Protein AF-A0A0G4NEC5-F1 (afdb_monomer_lite)

Structure (mmCIF, N/CA/C/O backbone):
data_AF-A0A0G4NEC5-F1
#
_entry.id   AF-A0A0G4NEC5-F1
#
loop_
_atom_site.group_PDB
_atom_site.id
_atom_site.type_symbol
_atom_site.label_atom_id
_atom_site.label_alt_id
_atom_site.label_comp_id
_atom_site.label_asym_id
_atom_site.label_entity_id
_atom_site.label_seq_id
_atom_site.pdbx_PDB_ins_code
_atom_site.Cartn_x
_atom_site.Cartn_y
_atom_site.Cartn_z
_atom_site.occupancy
_atom_site.B_iso_or_equiv
_atom_site.auth_seq_id
_atom_site.auth_comp_id
_atom_site.auth_asym_id
_atom_site.auth_atom_id
_atom_site.pdbx_PDB_model_num
ATOM 1 N N . GLY A 1 1 ? 0.049 -11.116 -4.422 1.00 84.69 1 GLY A N 1
ATOM 2 C CA . GLY A 1 1 ? 1.250 -10.286 -4.186 1.00 84.69 1 GLY A CA 1
ATOM 3 C C . GLY A 1 1 ? 1.012 -8.960 -3.466 1.00 84.69 1 GLY A C 1
ATOM 4 O O . GLY A 1 1 ? 1.787 -8.034 -3.683 1.00 84.69 1 GLY A O 1
ATOM 5 N N . ALA A 1 2 ? 0.001 -8.836 -2.596 1.00 87.44 2 ALA A N 1
ATOM 6 C CA . ALA A 1 2 ? -0.092 -7.687 -1.687 1.00 87.44 2 ALA A CA 1
ATOM 7 C C . ALA A 1 2 ? 0.954 -7.811 -0.555 1.00 87.44 2 ALA A C 1
ATOM 9 O O . ALA A 1 2 ? 1.364 -8.932 -0.241 1.00 87.44 2 ALA A O 1
ATOM 10 N N . PRO A 1 3 ? 1.413 -6.699 0.053 1.00 92.62 3 PRO A N 1
ATOM 11 C CA . PRO A 1 3 ? 2.256 -6.762 1.245 1.00 92.62 3 PRO A CA 1
ATOM 12 C C . PRO A 1 3 ? 1.482 -7.345 2.438 1.00 92.62 3 PRO A C 1
ATOM 14 O O . PRO A 1 3 ? 0.259 -7.466 2.403 1.00 92.62 3 PRO A O 1
ATOM 17 N N . TYR A 1 4 ? 2.195 -7.671 3.518 1.00 95.88 4 TYR A N 1
ATOM 18 C CA . TYR A 1 4 ? 1.562 -8.155 4.743 1.00 95.88 4 TYR A CA 1
ATOM 19 C C . TYR A 1 4 ? 0.542 -7.145 5.286 1.00 95.88 4 TYR A C 1
ATOM 21 O O . TYR A 1 4 ? 0.777 -5.931 5.300 1.00 95.88 4 TYR A O 1
ATOM 29 N N . HIS A 1 5 ? -0.569 -7.659 5.795 1.00 93.50 5 HIS A N 1
ATOM 30 C CA . HIS A 1 5 ? -1.578 -6.867 6.479 1.00 93.50 5 HIS A CA 1
ATOM 31 C C . HIS A 1 5 ? -1.286 -6.835 7.978 1.00 93.50 5 HIS A C 1
ATOM 33 O O . HIS A 1 5 ? -0.670 -7.741 8.541 1.00 93.50 5 HIS A O 1
ATOM 39 N N . ARG A 1 6 ? -1.691 -5.745 8.630 1.00 95.25 6 ARG A N 1
ATOM 40 C CA . ARG A 1 6 ? -1.497 -5.513 10.063 1.00 95.25 6 ARG A CA 1
ATOM 41 C C . ARG A 1 6 ? -2.843 -5.619 10.756 1.00 95.25 6 ARG A C 1
ATOM 43 O O . ARG A 1 6 ? -3.724 -4.807 10.487 1.00 95.25 6 ARG A O 1
ATOM 50 N N . LEU A 1 7 ? -2.976 -6.589 11.649 1.00 95.12 7 LEU A N 1
ATOM 51 C CA . LEU A 1 7 ? -4.164 -6.770 12.467 1.00 95.12 7 LEU A CA 1
ATOM 52 C C . LEU A 1 7 ? -3.859 -6.256 13.869 1.00 95.12 7 LEU A C 1
ATOM 54 O O . LEU A 1 7 ? -3.234 -6.926 14.691 1.00 95.12 7 LEU A O 1
ATOM 58 N N . ALA A 1 8 ? -4.230 -4.996 14.080 1.00 94.56 8 ALA A N 1
ATOM 59 C CA . ALA A 1 8 ? -4.079 -4.305 15.347 1.00 94.56 8 ALA A CA 1
ATOM 60 C C . ALA A 1 8 ? -5.299 -4.573 16.232 1.00 94.56 8 ALA A C 1
ATOM 62 O O . ALA A 1 8 ? -6.432 -4.321 15.819 1.00 94.56 8 ALA A O 1
ATOM 63 N N . ILE A 1 9 ? -5.056 -5.049 17.449 1.00 95.50 9 ILE A N 1
ATOM 64 C CA . ILE A 1 9 ? -6.079 -5.260 18.468 1.00 95.50 9 ILE A CA 1
ATOM 65 C C . ILE A 1 9 ? -5.886 -4.185 19.534 1.00 95.50 9 ILE A C 1
ATOM 67 O O . ILE A 1 9 ? -4.805 -4.053 20.109 1.00 95.50 9 ILE A O 1
ATOM 71 N N . PHE A 1 10 ? -6.945 -3.424 19.794 1.00 95.94 10 PHE A N 1
ATOM 72 C CA . PHE A 1 10 ? -6.972 -2.381 20.812 1.00 95.94 10 PHE A CA 1
ATOM 73 C C . PHE A 1 10 ? -7.962 -2.754 21.910 1.00 95.94 10 PHE A C 1
ATOM 75 O O . PHE A 1 10 ? -9.069 -3.204 21.620 1.00 95.94 10 PHE A O 1
ATOM 82 N N . VAL A 1 11 ? -7.565 -2.518 23.157 1.00 95.38 11 VAL A N 1
ATOM 83 C CA . VAL A 1 11 ? -8.443 -2.571 24.328 1.00 95.38 11 VAL A CA 1
ATOM 84 C C . VAL A 1 11 ? -8.691 -1.136 24.769 1.00 95.38 11 VAL A C 1
ATOM 86 O O . VAL A 1 11 ? -7.744 -0.367 24.945 1.00 95.38 11 VAL A O 1
ATOM 89 N N . LEU A 1 12 ? -9.964 -0.771 24.882 1.00 94.25 12 LEU A N 1
ATOM 90 C CA . LEU A 1 12 ? -10.416 0.581 25.184 1.00 94.25 12 LEU A CA 1
ATOM 91 C C . LEU A 1 12 ? -11.307 0.537 26.427 1.00 94.25 12 LEU A C 1
ATOM 93 O O . LEU A 1 12 ? -12.281 -0.217 26.444 1.00 94.25 12 LEU A O 1
ATOM 97 N N . ASP A 1 13 ? -11.001 1.365 27.417 1.00 93.62 13 ASP A N 1
ATOM 98 C CA . ASP A 1 13 ? -11.820 1.529 28.613 1.00 93.62 13 ASP A CA 1
ATOM 99 C C . ASP A 1 13 ? -13.000 2.469 28.346 1.00 93.62 13 ASP A C 1
ATOM 101 O O . ASP A 1 13 ? -12.910 3.445 27.588 1.00 93.62 13 ASP A O 1
ATOM 105 N N . GLN A 1 14 ? -14.128 2.146 28.978 1.00 92.81 14 GLN A N 1
ATOM 106 C CA . GLN A 1 14 ? -15.365 2.918 28.902 1.00 92.81 14 GLN A CA 1
ATOM 107 C C . GLN A 1 14 ? -15.381 3.993 29.999 1.00 92.81 14 GLN A C 1
ATOM 109 O O . GLN A 1 14 ? -15.004 3.713 31.142 1.00 92.81 14 GLN A O 1
ATOM 114 N N . PRO A 1 15 ? -15.842 5.219 29.698 1.00 89.00 15 PRO A N 1
ATOM 115 C CA . PRO A 1 15 ? -15.835 6.301 30.670 1.00 89.00 15 PRO A CA 1
ATOM 116 C C . PRO A 1 15 ? -16.776 6.002 31.847 1.00 89.00 15 PRO A C 1
ATOM 118 O O . PRO A 1 15 ? -17.967 5.736 31.677 1.00 89.00 15 PRO A O 1
ATOM 121 N N . GLY A 1 16 ? -16.238 6.079 33.067 1.00 85.06 16 GLY A N 1
ATOM 122 C CA . GLY A 1 16 ? -17.019 6.013 34.307 1.00 85.06 16 GLY A CA 1
ATOM 123 C C . GLY A 1 16 ? -17.749 4.689 34.553 1.00 85.06 16 GLY A C 1
ATOM 124 O O . GLY A 1 16 ? -18.793 4.710 35.201 1.00 85.06 16 GLY A O 1
ATOM 125 N N . ASN A 1 17 ? -17.242 3.564 34.028 1.00 77.75 17 ASN A N 1
ATOM 126 C CA . ASN A 1 17 ? -17.845 2.225 34.151 1.00 77.75 17 ASN A CA 1
ATOM 127 C C . ASN A 1 17 ? -19.309 2.143 33.676 1.00 77.75 17 ASN A C 1
ATOM 129 O O . ASN A 1 17 ? -20.064 1.276 34.118 1.00 77.75 17 ASN A O 1
ATOM 133 N N . LYS A 1 18 ? -19.731 3.047 32.781 1.00 84.69 18 LYS A N 1
ATOM 134 C CA . LYS A 1 18 ? -21.066 3.004 32.182 1.00 84.69 18 LYS A CA 1
ATOM 135 C C . LYS A 1 18 ? -21.040 2.135 30.927 1.00 84.69 18 LYS A C 1
ATOM 137 O O . LYS A 1 18 ? -20.173 2.362 30.083 1.00 84.69 18 LYS A O 1
ATOM 142 N N . PRO A 1 19 ? -21.989 1.194 30.773 1.00 86.19 19 PRO A N 1
ATOM 143 C CA . PRO A 1 19 ? -22.047 0.351 29.592 1.00 86.19 19 PRO A CA 1
ATOM 144 C C . PRO A 1 19 ? -22.317 1.195 28.345 1.00 86.19 19 PRO A C 1
ATOM 146 O O . PRO A 1 19 ? -23.183 2.072 28.338 1.00 86.19 19 PRO A O 1
ATOM 149 N N . LEU A 1 20 ? -21.575 0.907 27.279 1.00 87.56 20 LEU A N 1
ATOM 150 C CA . LEU A 1 20 ? -21.786 1.505 25.966 1.00 87.56 20 LEU A CA 1
ATOM 151 C C . LEU A 1 20 ? -23.148 1.107 25.374 1.00 87.56 20 LEU A C 1
ATOM 153 O O . LEU A 1 20 ? -23.554 -0.051 25.478 1.00 87.56 20 LEU A O 1
ATOM 157 N N . ASP A 1 21 ? -23.806 2.021 24.658 1.00 88.81 21 ASP A N 1
ATOM 158 C CA . ASP A 1 21 ? -24.975 1.670 23.850 1.00 88.81 21 ASP A CA 1
ATOM 159 C C . ASP A 1 21 ? -24.566 0.835 22.621 1.00 88.81 21 ASP A C 1
ATOM 161 O O . ASP A 1 21 ? -24.060 1.333 21.607 1.00 88.81 21 ASP A O 1
ATOM 165 N N . ILE A 1 22 ? -24.806 -0.472 22.725 1.00 89.31 22 ILE A N 1
ATOM 166 C CA . ILE A 1 22 ? -24.512 -1.461 21.686 1.00 89.31 22 ILE A CA 1
ATOM 167 C C . ILE A 1 22 ? -25.373 -1.220 20.439 1.00 89.31 22 ILE A C 1
ATOM 169 O O . ILE A 1 22 ? -24.912 -1.482 19.326 1.00 89.31 22 ILE A O 1
ATOM 173 N N . ALA A 1 23 ? -26.602 -0.720 20.593 1.00 89.38 23 ALA A N 1
ATOM 174 C CA . ALA A 1 23 ? -27.495 -0.466 19.469 1.00 89.38 23 ALA A CA 1
ATOM 175 C C . ALA A 1 23 ? -26.974 0.703 18.623 1.00 89.38 23 ALA A C 1
ATOM 177 O O . ALA A 1 23 ? -26.847 0.560 17.405 1.00 89.38 23 ALA A O 1
ATOM 178 N N . ALA A 1 24 ? -26.565 1.806 19.260 1.00 87.12 24 ALA A N 1
ATOM 179 C CA . ALA A 1 24 ? -25.921 2.927 18.577 1.00 87.12 24 ALA A CA 1
ATOM 180 C C . ALA A 1 24 ? -24.598 2.525 17.904 1.00 87.12 24 ALA A C 1
ATOM 182 O O . ALA A 1 24 ? -24.336 2.927 16.767 1.00 87.12 24 ALA A O 1
ATOM 183 N N . LEU A 1 25 ? -23.774 1.696 18.560 1.00 87.25 25 LEU A N 1
ATOM 184 C CA . LEU A 1 25 ? -22.529 1.201 17.966 1.00 87.25 25 LEU A CA 1
ATOM 185 C C . LEU A 1 25 ? -22.804 0.332 16.735 1.00 87.25 25 LEU A C 1
ATOM 187 O O . LEU A 1 25 ? -22.185 0.533 15.688 1.00 87.25 25 LEU A O 1
ATOM 191 N N . ARG A 1 26 ? -23.761 -0.600 16.825 1.00 86.69 26 ARG A N 1
ATOM 192 C CA . ARG A 1 26 ? -24.179 -1.419 15.682 1.00 86.69 26 ARG A CA 1
ATOM 193 C C . ARG A 1 26 ? -24.748 -0.552 14.564 1.00 86.69 26 ARG A C 1
ATOM 195 O O . ARG A 1 26 ? -24.360 -0.759 13.423 1.00 86.69 26 ARG A O 1
ATOM 202 N N . ALA A 1 27 ? -25.584 0.440 14.849 1.00 85.06 27 ALA A N 1
ATOM 203 C CA . ALA A 1 27 ? -26.139 1.312 13.814 1.00 85.06 27 ALA A CA 1
ATOM 204 C C . ALA A 1 27 ? -25.050 2.067 13.026 1.00 85.06 27 ALA A C 1
ATOM 206 O O . ALA A 1 27 ? -25.181 2.262 11.821 1.00 85.06 27 ALA A O 1
ATOM 207 N N . GLN A 1 28 ? -23.959 2.464 13.689 1.00 82.31 28 GLN A N 1
ATOM 208 C CA . GLN A 1 28 ? -22.879 3.232 13.061 1.00 82.31 28 GLN A CA 1
ATOM 209 C C . GLN A 1 28 ? -21.809 2.376 12.370 1.00 82.31 28 GLN A C 1
ATOM 211 O O . GLN A 1 28 ? -21.171 2.855 11.433 1.00 82.31 28 GLN A O 1
ATOM 216 N N . TYR A 1 29 ? -21.575 1.148 12.847 1.00 79.31 29 TYR A N 1
ATOM 217 C CA . TYR A 1 29 ? -20.430 0.327 12.430 1.00 79.31 29 TYR A CA 1
ATOM 218 C C . TYR A 1 29 ? -20.794 -1.081 11.940 1.00 79.31 29 TYR A C 1
ATOM 220 O O . TYR A 1 29 ? -19.902 -1.815 11.509 1.00 79.31 29 TYR A O 1
ATOM 228 N N . SER A 1 30 ? -22.073 -1.476 11.953 1.00 74.06 30 SER A N 1
ATOM 229 C CA . SER A 1 30 ? -22.502 -2.675 11.226 1.00 74.06 30 SER A CA 1
ATOM 230 C C . SER A 1 30 ? -22.259 -2.424 9.748 1.00 74.06 30 SER A C 1
ATOM 232 O O . SER A 1 30 ? -22.788 -1.475 9.168 1.00 74.06 30 SER A O 1
ATOM 234 N N . LYS A 1 31 ? -21.422 -3.261 9.134 1.00 61.56 31 LYS A N 1
ATOM 235 C CA . LYS A 1 31 ? -21.235 -3.252 7.687 1.00 61.56 31 LYS A CA 1
ATOM 236 C C . LYS A 1 31 ? -22.616 -3.347 7.031 1.00 61.56 31 LYS A C 1
ATOM 238 O O . LYS A 1 31 ? -23.317 -4.330 7.250 1.00 61.56 31 LYS A O 1
ATOM 243 N N . LYS A 1 32 ? -22.972 -2.378 6.183 1.00 51.25 32 LYS A N 1
ATOM 244 C CA . LYS A 1 32 ? -23.823 -2.682 5.029 1.00 51.25 32 LYS A CA 1
ATOM 245 C C . LYS A 1 32 ? -23.012 -3.660 4.185 1.00 51.25 32 LYS A C 1
ATOM 247 O O . LYS A 1 32 ? -22.027 -3.271 3.561 1.00 51.25 32 LYS A O 1
ATOM 252 N N . THR A 1 33 ? -23.323 -4.944 4.286 1.00 45.56 33 THR A N 1
ATOM 253 C CA . THR A 1 33 ? -22.788 -5.948 3.372 1.00 45.56 33 THR A CA 1
ATOM 254 C C . THR A 1 33 ? -23.248 -5.573 1.971 1.00 45.56 33 THR A C 1
ATOM 256 O O . THR A 1 33 ? -24.428 -5.326 1.744 1.00 45.56 33 THR A O 1
ATOM 259 N N . VAL A 1 34 ? -22.296 -5.456 1.052 1.00 43.59 34 VAL A N 1
ATOM 260 C CA . VAL A 1 34 ? -22.548 -5.301 -0.380 1.00 43.59 34 VAL A CA 1
ATOM 261 C C . VAL A 1 34 ? -23.172 -6.612 -0.858 1.00 43.59 34 VAL A C 1
ATOM 263 O O . VAL A 1 34 ? -22.460 -7.544 -1.207 1.00 43.59 34 VAL A O 1
ATOM 266 N N . THR A 1 35 ? -24.493 -6.718 -0.756 1.00 39.09 35 THR A N 1
ATOM 267 C CA . THR A 1 35 ? -25.307 -7.806 -1.323 1.00 39.09 35 THR A CA 1
ATOM 268 C C . THR A 1 35 ? -26.602 -7.264 -1.928 1.00 39.09 35 THR A C 1
ATOM 270 O O . THR A 1 35 ? -27.576 -7.999 -2.023 1.00 39.09 35 THR A O 1
ATOM 273 N N . ASP A 1 36 ? -26.624 -5.994 -2.340 1.00 33.88 36 ASP A N 1
ATOM 274 C CA . ASP A 1 36 ? -27.689 -5.481 -3.200 1.00 33.88 36 ASP A CA 1
ATOM 275 C C . ASP A 1 36 ? -27.135 -5.384 -4.625 1.00 33.88 36 ASP A C 1
ATOM 277 O O . ASP A 1 36 ? -26.479 -4.415 -5.015 1.00 33.88 36 ASP A O 1
ATOM 281 N N . GLU A 1 37 ? -27.396 -6.447 -5.385 1.00 45.47 37 GLU A N 1
ATOM 282 C CA . GLU A 1 37 ? -27.268 -6.599 -6.841 1.00 45.47 37 GLU A CA 1
ATOM 283 C C . GLU A 1 37 ? -28.197 -5.616 -7.595 1.00 45.47 37 GLU A C 1
ATOM 285 O O . GLU A 1 37 ? -28.995 -6.006 -8.444 1.00 45.47 37 GLU A O 1
ATOM 290 N N . SER A 1 38 ? -28.171 -4.323 -7.256 1.00 39.94 38 SER A N 1
ATOM 291 C CA . SER A 1 38 ? -29.063 -3.322 -7.860 1.00 39.94 38 SER A CA 1
ATOM 292 C C . SER A 1 38 ? -28.422 -1.960 -8.133 1.00 39.94 38 SER A C 1
ATOM 294 O O . SER A 1 38 ? -29.110 -1.048 -8.589 1.00 39.94 38 SER A O 1
ATOM 296 N N . SER A 1 39 ? -27.111 -1.784 -7.927 1.00 45.09 39 SER A N 1
ATOM 297 C CA . SER A 1 39 ? -26.394 -0.594 -8.408 1.00 45.09 39 SER A CA 1
ATOM 298 C C . SER A 1 39 ? -25.688 -0.890 -9.730 1.00 45.09 39 SER A C 1
ATOM 300 O O . SER A 1 39 ? -24.486 -1.144 -9.794 1.00 45.09 39 SER A O 1
ATOM 302 N N . SER A 1 40 ? -26.470 -0.854 -10.802 1.00 46.12 40 SER A N 1
ATOM 303 C CA . SER A 1 40 ? -26.023 -0.859 -12.188 1.00 46.12 40 SER A CA 1
ATOM 304 C C . SER A 1 40 ? -25.185 0.390 -12.507 1.00 46.12 40 SER A C 1
ATOM 306 O O . SER A 1 40 ? -25.730 1.441 -12.843 1.00 46.12 40 SER A O 1
ATOM 308 N N . SER A 1 41 ? -23.857 0.291 -12.439 1.00 40.22 41 SER A N 1
ATOM 309 C CA . SER A 1 41 ? -22.960 1.072 -13.300 1.00 40.22 41 SER A CA 1
ATOM 310 C C . SER A 1 41 ? -21.585 0.406 -13.407 1.00 40.22 41 SER A C 1
ATOM 312 O O . SER A 1 41 ? -20.972 -0.041 -12.442 1.00 40.22 41 SER A O 1
ATOM 314 N N . SER A 1 42 ? -21.152 0.276 -14.654 1.00 38.47 42 SER A N 1
ATOM 315 C CA . SER A 1 42 ? -19.948 -0.387 -15.136 1.00 38.47 42 SER A CA 1
ATOM 316 C C . SER A 1 42 ? -18.653 0.079 -14.459 1.00 38.47 42 SER A C 1
ATOM 318 O O . SER A 1 42 ? -18.415 1.275 -14.305 1.00 38.47 42 SER A O 1
ATOM 320 N N . SER A 1 43 ? -17.770 -0.887 -14.186 1.00 31.95 43 SER A N 1
ATOM 321 C CA . SER A 1 43 ? -16.353 -0.718 -13.831 1.00 31.95 43 SER A CA 1
ATOM 322 C C . SER A 1 43 ? -16.051 0.075 -12.556 1.00 31.95 43 SER A C 1
ATOM 324 O O . SER A 1 43 ? -15.377 1.102 -12.588 1.00 31.95 43 SER A O 1
ATOM 326 N N . ALA A 1 44 ? -16.434 -0.472 -11.408 1.00 31.92 44 ALA A N 1
ATOM 327 C CA . ALA A 1 44 ? -15.752 -0.175 -10.157 1.00 31.92 44 ALA A CA 1
ATOM 328 C C . ALA A 1 44 ? -15.370 -1.501 -9.501 1.00 31.92 44 ALA A C 1
ATOM 330 O O . ALA A 1 44 ? -16.228 -2.259 -9.062 1.00 31.92 44 ALA A O 1
ATOM 331 N N . VAL A 1 45 ? -14.067 -1.792 -9.471 1.00 34.50 45 VAL A N 1
ATOM 332 C CA . VAL A 1 45 ? -13.477 -2.778 -8.558 1.00 34.50 45 VAL A CA 1
ATOM 333 C C . VAL A 1 45 ? -14.109 -2.533 -7.193 1.00 34.50 45 VAL A C 1
ATOM 335 O O . VAL A 1 45 ? -13.970 -1.423 -6.681 1.00 34.50 45 VAL A O 1
ATOM 338 N N . ALA A 1 46 ? -14.847 -3.511 -6.659 1.00 41.25 46 ALA A N 1
ATOM 339 C CA . ALA A 1 46 ? -15.519 -3.407 -5.371 1.00 41.25 46 ALA A CA 1
ATOM 340 C C . ALA A 1 46 ? -14.507 -2.926 -4.324 1.00 41.25 46 ALA A C 1
ATOM 342 O O . ALA A 1 46 ? -13.636 -3.674 -3.877 1.00 41.25 46 ALA A O 1
ATOM 343 N N . ALA A 1 47 ? -14.559 -1.632 -4.007 1.00 43.00 47 ALA A N 1
ATOM 344 C CA . ALA A 1 47 ? -13.661 -1.038 -3.042 1.00 43.00 47 ALA A CA 1
ATOM 345 C C . ALA A 1 47 ? -13.952 -1.708 -1.691 1.00 43.00 47 ALA A C 1
ATOM 347 O O . ALA A 1 47 ? -15.128 -1.846 -1.336 1.00 43.00 47 ALA A O 1
ATOM 348 N N . PRO A 1 48 ? -12.929 -2.147 -0.935 1.00 45.91 48 PRO A N 1
ATOM 349 C CA . PRO A 1 48 ? -13.155 -2.698 0.389 1.00 45.91 48 PRO A CA 1
ATOM 350 C C . PRO A 1 48 ? -13.961 -1.688 1.205 1.00 45.91 48 PRO A C 1
ATOM 352 O O . PRO A 1 48 ? -13.644 -0.497 1.222 1.00 45.91 48 PRO A O 1
ATOM 355 N N . ALA A 1 49 ? -15.029 -2.196 1.820 1.00 52.72 49 ALA A N 1
ATOM 356 C CA . ALA A 1 49 ? -16.002 -1.457 2.606 1.00 52.72 49 ALA A CA 1
ATOM 357 C C . ALA A 1 49 ? -15.372 -0.279 3.372 1.00 52.72 49 ALA A C 1
ATOM 359 O O . ALA A 1 49 ? -14.430 -0.451 4.145 1.00 52.72 49 ALA A O 1
ATOM 360 N N . THR A 1 50 ? -15.922 0.905 3.107 1.00 53.72 50 THR A N 1
ATOM 361 C CA . THR A 1 50 ? -15.733 2.203 3.771 1.00 53.72 50 THR A CA 1
ATOM 362 C C . THR A 1 50 ? -15.016 2.159 5.127 1.00 53.72 50 THR A C 1
ATOM 364 O O . THR A 1 50 ? -15.454 1.494 6.066 1.00 53.72 50 THR A O 1
ATOM 367 N N . GLY A 1 51 ? -13.919 2.919 5.213 1.00 68.31 51 GLY A N 1
ATOM 368 C CA . GLY A 1 51 ? -12.906 2.868 6.266 1.00 68.31 51 GLY A CA 1
ATOM 369 C C . GLY A 1 51 ? -13.421 3.074 7.689 1.00 68.31 51 GLY A C 1
ATOM 370 O O . GLY A 1 51 ? -13.724 4.190 8.111 1.00 68.31 51 GLY A O 1
ATOM 371 N N . PHE A 1 52 ? -13.412 1.992 8.466 1.00 85.38 52 PHE A N 1
ATOM 372 C CA . PHE A 1 52 ? -13.453 2.066 9.920 1.00 85.38 52 PHE A CA 1
ATOM 373 C C . PHE A 1 52 ? -12.290 2.934 10.428 1.00 85.38 52 PHE A C 1
ATOM 375 O O . PHE A 1 52 ? -11.125 2.660 10.140 1.00 85.38 52 PHE A O 1
ATOM 382 N N . SER A 1 53 ? -12.602 3.975 11.201 1.00 88.81 53 SER A N 1
ATOM 383 C CA . SER A 1 53 ? -11.608 4.854 11.819 1.00 88.81 53 SER A CA 1
ATOM 384 C C . SER A 1 53 ? -11.664 4.727 13.336 1.00 88.81 53 SER A C 1
ATOM 386 O O . SER A 1 53 ? -12.622 5.181 13.968 1.00 88.81 53 SER A O 1
ATOM 388 N N . LEU A 1 54 ? -10.608 4.166 13.930 1.00 90.62 54 LEU A N 1
ATOM 389 C CA . LEU A 1 54 ? -10.484 4.020 15.383 1.00 90.62 54 LEU A CA 1
ATOM 390 C C . LEU A 1 54 ? -10.545 5.371 16.106 1.00 90.62 54 LEU A C 1
ATOM 392 O O . LEU A 1 54 ? -11.169 5.474 17.157 1.00 90.62 54 LEU A O 1
ATOM 396 N N . LYS A 1 55 ? -9.958 6.421 15.513 1.00 91.25 55 LYS A N 1
ATOM 397 C CA . LYS A 1 55 ? -10.039 7.790 16.042 1.00 91.25 55 LYS A CA 1
ATOM 398 C C . LYS A 1 55 ? -11.497 8.231 16.184 1.00 91.25 55 LYS A C 1
ATOM 400 O O . LYS A 1 55 ? -11.895 8.691 17.245 1.00 91.25 55 LYS A O 1
ATOM 405 N N . SER A 1 56 ? -12.299 8.030 15.134 1.00 90.75 56 SER A N 1
ATOM 406 C CA . SER A 1 56 ? -13.717 8.411 15.153 1.00 90.75 56 SER A CA 1
ATOM 407 C C . SER A 1 56 ? -14.513 7.646 16.211 1.00 90.75 56 SER A C 1
ATOM 409 O O . SER A 1 56 ? -15.355 8.236 16.878 1.00 90.75 56 SER A O 1
ATOM 411 N N . LEU A 1 57 ? -14.221 6.353 16.389 1.00 91.12 57 LEU A N 1
ATOM 412 C CA . LEU A 1 57 ? -14.870 5.523 17.399 1.00 91.12 57 LEU A CA 1
ATOM 413 C C . LEU A 1 57 ? -14.501 6.000 18.809 1.00 91.12 57 LEU A C 1
ATOM 415 O O . LEU A 1 57 ? -15.382 6.176 19.644 1.00 91.12 57 LEU A O 1
ATOM 419 N N . ARG A 1 58 ? -13.217 6.284 19.051 1.00 92.88 58 ARG A N 1
ATOM 420 C CA . ARG A 1 58 ? -12.736 6.812 20.330 1.00 92.88 58 ARG A CA 1
ATOM 421 C C . ARG A 1 58 ? -13.416 8.130 20.690 1.00 92.88 58 ARG A C 1
ATOM 423 O O . ARG A 1 58 ? -13.928 8.262 21.795 1.00 92.88 58 ARG A O 1
ATOM 430 N N . ASP A 1 59 ? -13.421 9.082 19.760 1.00 91.81 59 ASP A N 1
ATOM 431 C CA . ASP A 1 59 ? -13.894 10.442 20.021 1.00 91.81 59 ASP A CA 1
ATOM 432 C C . ASP A 1 59 ? -15.423 10.487 20.217 1.00 91.81 59 ASP A C 1
ATOM 434 O O . ASP A 1 59 ? -15.906 11.200 21.091 1.00 91.81 59 ASP A O 1
ATOM 438 N N . LYS A 1 60 ? -16.196 9.683 19.470 1.00 90.12 60 LYS A N 1
ATOM 439 C CA . LYS A 1 60 ? -17.666 9.624 19.602 1.00 90.12 60 LYS A CA 1
ATOM 440 C C . LYS A 1 60 ? -18.145 9.012 20.913 1.00 90.12 60 LYS A C 1
ATOM 442 O O . LYS A 1 60 ? -19.188 9.402 21.424 1.00 90.12 60 LYS A O 1
ATOM 447 N N . PHE 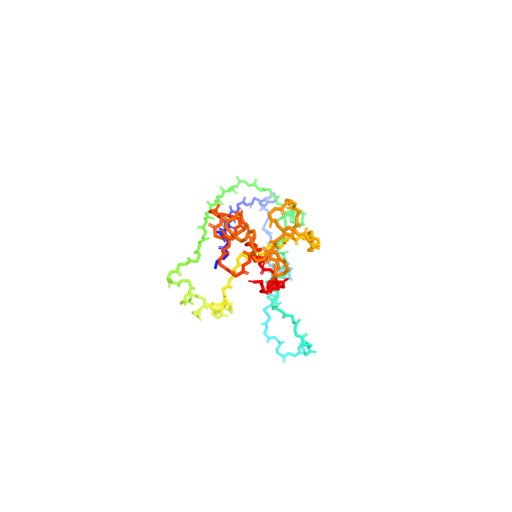A 1 61 ? -17.411 8.028 21.419 1.00 90.44 61 PHE A N 1
ATOM 448 C CA . PHE A 1 61 ? -17.792 7.271 22.608 1.00 90.44 61 PHE A CA 1
ATOM 449 C C . PHE A 1 61 ? -16.945 7.622 23.839 1.00 90.44 61 PHE A C 1
ATOM 451 O O . PHE A 1 61 ? -17.060 6.956 24.864 1.00 90.44 61 PHE A O 1
ATOM 458 N N . ALA A 1 62 ? -16.104 8.660 23.735 1.00 91.62 62 ALA A N 1
ATOM 459 C CA . ALA A 1 62 ? -15.196 9.123 24.784 1.00 91.62 62 ALA A CA 1
ATOM 460 C C . ALA A 1 62 ? -14.385 7.981 25.432 1.00 91.62 62 ALA A C 1
ATOM 462 O O . ALA A 1 62 ? -14.233 7.918 26.650 1.00 91.62 62 ALA A O 1
ATOM 463 N N . LEU A 1 63 ? -13.886 7.060 24.603 1.00 93.19 63 LEU A N 1
ATOM 464 C CA . LEU A 1 63 ? -13.146 5.883 25.058 1.00 93.19 63 LEU A CA 1
ATOM 465 C C . LEU A 1 63 ? -11.675 6.215 25.316 1.00 93.19 63 LEU A C 1
ATOM 467 O O . LEU A 1 63 ? -11.074 7.028 24.608 1.00 93.19 63 LEU A O 1
ATOM 471 N N . THR A 1 64 ? -11.054 5.520 26.264 1.00 93.56 64 THR A N 1
ATOM 472 C CA . THR A 1 64 ? -9.622 5.665 26.560 1.00 93.56 64 THR A CA 1
ATOM 473 C C . THR A 1 64 ? -8.863 4.401 26.154 1.00 93.56 64 THR A C 1
ATOM 475 O O . THR A 1 64 ? -9.223 3.319 26.599 1.00 93.56 64 THR A O 1
ATOM 478 N N . PRO A 1 65 ? -7.841 4.472 25.283 1.00 94.62 65 PRO A N 1
ATOM 479 C CA . PRO A 1 65 ? -7.069 3.293 24.895 1.00 94.62 65 PRO A CA 1
ATOM 480 C C . PRO A 1 65 ? -6.149 2.847 26.037 1.00 94.62 65 PRO A C 1
ATOM 482 O O . PRO A 1 65 ? -5.334 3.637 26.507 1.00 94.62 65 PRO A O 1
ATOM 485 N N . THR A 1 66 ? -6.242 1.576 26.422 1.00 95.56 66 THR A N 1
ATOM 486 C CA . THR A 1 66 ? -5.535 1.023 27.594 1.00 95.56 66 THR A CA 1
ATOM 487 C C . THR A 1 66 ? -4.586 -0.106 27.206 1.00 95.56 66 THR A C 1
ATOM 489 O O . THR A 1 66 ? -3.485 -0.207 27.740 1.00 95.56 66 THR A O 1
ATOM 492 N N . GLY A 1 67 ? -4.971 -0.936 26.233 1.00 95.94 67 GLY A N 1
ATOM 493 C CA . GLY A 1 67 ? -4.172 -2.073 25.776 1.00 95.94 67 GLY A CA 1
ATOM 494 C C . GLY A 1 67 ? -3.994 -2.103 24.263 1.00 95.94 67 GLY A C 1
ATOM 495 O O . GLY A 1 67 ? -4.842 -1.624 23.505 1.00 95.94 67 GLY A O 1
ATOM 496 N N . PHE A 1 68 ? -2.889 -2.697 23.816 1.00 97.19 68 PHE A N 1
ATOM 497 C CA . PHE A 1 68 ? -2.557 -2.824 22.401 1.00 97.19 68 PHE A CA 1
ATOM 498 C C . PHE A 1 68 ? -1.755 -4.096 22.125 1.00 97.19 68 PHE A C 1
ATOM 500 O O . PHE A 1 68 ? -0.799 -4.405 22.833 1.00 97.19 68 PHE A O 1
ATOM 507 N N . THR A 1 69 ? -2.109 -4.799 21.051 1.00 97.62 69 THR A N 1
ATOM 508 C CA . THR A 1 69 ? -1.269 -5.841 20.455 1.00 97.62 69 THR A CA 1
ATOM 509 C C . THR A 1 69 ? -1.406 -5.838 18.935 1.00 97.62 69 THR A C 1
ATOM 511 O O . THR A 1 69 ? -2.357 -5.289 18.371 1.00 97.62 69 THR A O 1
ATOM 514 N N . LEU A 1 70 ? -0.427 -6.420 18.248 1.00 96.00 70 LEU A N 1
ATOM 515 C CA . LEU A 1 70 ? -0.333 -6.396 16.797 1.00 96.00 70 LEU A CA 1
ATOM 516 C C . LEU A 1 70 ? 0.228 -7.710 16.274 1.00 96.00 70 LEU A C 1
ATOM 518 O O . LEU A 1 70 ? 1.311 -8.133 16.670 1.00 96.00 70 LEU A O 1
ATOM 522 N N . PHE A 1 71 ? -0.448 -8.274 15.281 1.00 97.06 71 PHE A N 1
ATOM 523 C CA . PHE A 1 71 ? 0.090 -9.362 14.479 1.00 97.06 71 PHE A CA 1
ATOM 524 C C . PHE A 1 71 ? -0.025 -9.051 12.989 1.00 97.06 71 PHE A C 1
ATOM 526 O O . PHE A 1 71 ? -0.671 -8.087 12.561 1.00 97.06 71 PHE A O 1
ATOM 533 N N . ARG A 1 72 ? 0.694 -9.836 12.191 1.00 96.06 72 ARG A N 1
ATOM 534 C CA . ARG A 1 72 ? 0.764 -9.679 10.741 1.00 96.06 72 ARG A CA 1
ATOM 535 C C . ARG A 1 72 ? 0.198 -10.914 10.071 1.00 96.06 72 ARG A C 1
ATOM 537 O O . ARG A 1 72 ? 0.420 -12.020 10.550 1.00 96.06 72 ARG A O 1
ATOM 544 N N . THR A 1 73 ? -0.472 -10.706 8.948 1.00 94.88 73 THR A N 1
ATOM 545 C CA . THR A 1 73 ? -0.942 -11.782 8.077 1.00 94.88 73 THR A CA 1
ATOM 546 C C . THR A 1 73 ? -0.406 -11.575 6.672 1.00 94.88 73 THR A C 1
ATOM 548 O O . THR A 1 73 ? -0.228 -10.447 6.205 1.00 94.88 73 THR A O 1
ATOM 551 N N . VAL A 1 74 ? -0.101 -12.679 6.008 1.00 94.50 74 VAL A N 1
ATOM 552 C CA . VAL A 1 74 ? 0.329 -12.732 4.611 1.00 94.50 74 VAL A CA 1
ATOM 553 C C . VAL A 1 74 ? -0.566 -13.749 3.923 1.00 94.50 74 VAL A C 1
ATOM 555 O O . VAL A 1 74 ? -1.115 -14.625 4.584 1.00 94.50 74 VAL A O 1
ATOM 558 N N . TRP A 1 75 ? -0.729 -13.608 2.612 1.00 93.94 75 TRP A N 1
ATOM 559 C CA . TRP A 1 75 ? -1.372 -14.635 1.809 1.00 93.94 75 TRP A CA 1
ATOM 560 C C . TRP A 1 75 ? -0.589 -15.951 1.900 1.00 93.94 75 TRP A C 1
ATOM 562 O O . TRP A 1 75 ? 0.611 -15.967 1.615 1.00 93.94 75 TRP A O 1
ATOM 572 N N . ASP A 1 76 ? -1.269 -17.029 2.271 1.00 94.00 76 ASP A N 1
ATOM 573 C CA . ASP A 1 76 ? -0.719 -18.382 2.374 1.00 94.00 76 ASP A CA 1
ATOM 574 C C . ASP A 1 76 ? -1.537 -19.391 1.543 1.00 94.00 76 ASP A C 1
ATOM 576 O O . ASP A 1 76 ? -2.426 -19.014 0.776 1.00 94.00 76 ASP A O 1
ATOM 580 N N . GLU A 1 77 ? -1.220 -20.680 1.674 1.00 94.62 77 GLU A N 1
ATOM 581 C CA . GLU A 1 77 ? -1.883 -21.770 0.944 1.00 94.62 77 GLU A CA 1
ATOM 582 C C . GLU A 1 77 ? -3.358 -21.956 1.342 1.00 94.62 77 GLU A C 1
ATOM 584 O O . GLU A 1 77 ? -4.154 -22.433 0.537 1.00 94.62 77 GLU A O 1
ATOM 589 N N . HIS A 1 78 ? -3.751 -21.548 2.554 1.00 95.00 78 HIS A N 1
ATOM 590 C CA . HIS A 1 78 ? -5.081 -21.805 3.120 1.00 95.00 78 HIS A CA 1
ATOM 591 C C . HIS A 1 78 ? -6.016 -20.590 3.076 1.00 95.00 78 HIS A C 1
ATOM 593 O O . HIS A 1 78 ? -7.215 -20.716 3.339 1.00 95.00 78 HIS A O 1
ATOM 599 N N . THR A 1 79 ? -5.498 -19.406 2.741 1.00 93.12 79 THR A N 1
ATOM 600 C CA . THR A 1 79 ? -6.264 -18.153 2.753 1.00 93.12 79 THR A CA 1
ATOM 601 C C . THR A 1 79 ? -7.484 -18.221 1.824 1.00 93.12 79 THR A C 1
ATOM 603 O O . THR A 1 79 ? -8.561 -17.750 2.196 1.00 93.12 79 THR A O 1
ATOM 606 N N . ALA A 1 80 ? -7.357 -18.862 0.657 1.00 92.69 80 ALA A N 1
ATOM 607 C CA . ALA A 1 80 ? -8.460 -19.036 -0.289 1.00 92.69 80 ALA A CA 1
ATOM 608 C C . ALA A 1 80 ? -9.626 -19.842 0.313 1.00 92.69 80 ALA A C 1
ATOM 610 O O . ALA A 1 80 ? -10.775 -19.402 0.258 1.00 92.69 80 ALA A O 1
ATOM 611 N N . ASP A 1 81 ? -9.340 -20.971 0.966 1.00 95.00 81 ASP A N 1
ATOM 612 C CA . ASP A 1 81 ? -10.363 -21.815 1.593 1.00 95.00 81 ASP A CA 1
ATOM 613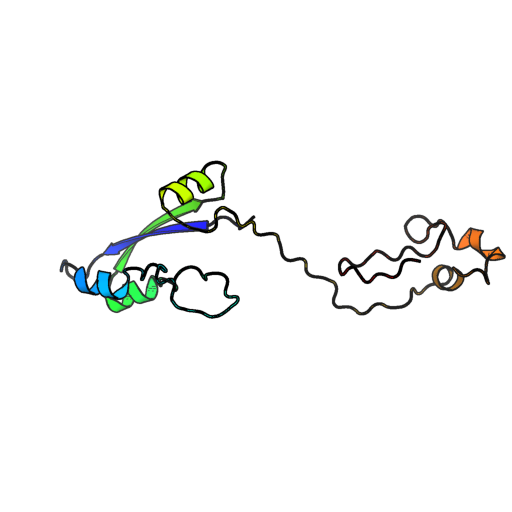 C C . ASP A 1 81 ? -11.113 -21.076 2.707 1.00 95.00 81 ASP A C 1
ATOM 615 O O . ASP A 1 81 ? -12.334 -21.192 2.831 1.00 95.00 81 ASP A O 1
ATOM 619 N N . VAL A 1 82 ? -10.393 -20.291 3.516 1.00 93.69 82 VAL A N 1
ATOM 620 C CA . VAL A 1 82 ? -10.991 -19.467 4.579 1.00 93.69 82 VAL A CA 1
ATOM 621 C C . VAL A 1 82 ? -11.936 -18.422 3.986 1.00 93.69 82 VAL A C 1
ATOM 623 O O . VAL A 1 82 ? -13.041 -18.240 4.500 1.00 93.69 82 VAL A O 1
ATOM 626 N N . MET A 1 83 ? -11.541 -17.771 2.889 1.00 90.06 83 MET A N 1
ATOM 627 C CA . MET A 1 83 ? -12.385 -16.801 2.188 1.00 90.06 83 MET A CA 1
ATOM 628 C C . MET A 1 83 ? -13.642 -17.453 1.604 1.00 90.06 83 MET A C 1
ATOM 630 O O . MET A 1 83 ? -14.731 -16.911 1.782 1.00 90.06 83 MET A O 1
ATOM 634 N N . HIS A 1 84 ? -13.523 -18.638 0.996 1.00 91.50 84 HIS A N 1
ATOM 635 C CA . HIS A 1 84 ? -14.669 -19.386 0.472 1.00 91.50 84 HIS A CA 1
ATOM 636 C C . HIS A 1 84 ? -15.662 -19.777 1.569 1.00 91.50 84 HIS A C 1
ATOM 638 O O . HIS A 1 84 ? -16.858 -19.537 1.422 1.00 91.50 84 HIS A O 1
ATOM 644 N N . ARG A 1 85 ? -15.179 -20.313 2.699 1.00 93.38 85 ARG A N 1
ATOM 645 C CA . ARG A 1 85 ? -16.036 -20.662 3.849 1.00 93.38 85 ARG A CA 1
ATOM 646 C C . ARG A 1 85 ? -16.740 -19.441 4.440 1.00 93.38 85 ARG A C 1
ATOM 648 O O . ARG A 1 85 ? -17.871 -19.553 4.899 1.00 93.38 85 ARG A O 1
ATOM 655 N N . ALA A 1 86 ? -16.074 -18.288 4.435 1.00 88.56 86 ALA A N 1
ATOM 656 C CA . ALA A 1 86 ? -16.610 -17.035 4.957 1.00 88.56 86 ALA A CA 1
ATOM 657 C C . ALA A 1 86 ? -17.442 -16.234 3.933 1.00 88.56 86 ALA A C 1
ATOM 659 O O . ALA A 1 86 ? -17.949 -15.169 4.283 1.00 88.56 86 ALA A O 1
ATOM 660 N N . GLY A 1 87 ? -17.565 -16.701 2.683 1.00 86.94 87 GLY A N 1
ATOM 661 C CA . GLY A 1 87 ? -18.264 -15.982 1.612 1.00 86.94 87 GLY A CA 1
ATOM 662 C C . GLY A 1 87 ? -17.616 -14.645 1.229 1.00 86.94 87 GLY A C 1
ATOM 663 O O . GLY A 1 87 ? -18.307 -13.728 0.792 1.00 86.94 87 GLY A O 1
ATOM 664 N N . VAL A 1 88 ? -16.302 -14.496 1.432 1.00 83.81 88 VAL A N 1
ATOM 665 C CA . VAL A 1 88 ? -15.564 -13.257 1.145 1.00 83.81 88 VAL A CA 1
ATOM 666 C C . VAL A 1 88 ? -14.986 -13.313 -0.277 1.00 83.81 88 VAL A C 1
ATOM 668 O O . VAL A 1 88 ? -14.235 -14.240 -0.581 1.00 83.81 88 VAL A O 1
ATOM 671 N N . PRO A 1 89 ? -15.281 -12.334 -1.155 1.00 88.38 89 PRO A N 1
ATOM 672 C CA . PRO A 1 89 ? -14.772 -12.320 -2.528 1.00 88.38 89 PRO A CA 1
ATOM 673 C C . PRO A 1 89 ? -13.291 -11.903 -2.612 1.00 88.38 89 PRO A C 1
ATOM 675 O O . PRO A 1 89 ? -12.757 -11.280 -1.693 1.00 88.38 89 PRO A O 1
ATOM 678 N N . GLY A 1 90 ? -12.645 -12.187 -3.752 1.00 85.81 90 GLY A N 1
ATOM 679 C CA . GLY A 1 90 ? -11.304 -11.690 -4.098 1.00 85.81 90 GLY A CA 1
ATOM 680 C C . GLY A 1 90 ? -10.157 -12.696 -3.962 1.00 85.81 90 GLY A C 1
ATOM 681 O O . GLY A 1 90 ? -9.000 -12.298 -4.091 1.00 85.81 90 GLY A O 1
ATOM 682 N N . ALA A 1 91 ? -10.450 -13.977 -3.711 1.00 89.94 91 ALA A N 1
ATOM 683 C CA . ALA A 1 91 ? -9.435 -15.035 -3.658 1.00 89.94 91 ALA A CA 1
ATOM 684 C C . ALA A 1 91 ? -8.800 -15.336 -5.033 1.00 89.94 91 ALA A C 1
ATOM 686 O O . ALA A 1 91 ? -7.689 -15.849 -5.119 1.00 89.94 91 ALA A O 1
ATOM 687 N N . ASP A 1 92 ? -9.497 -14.977 -6.107 1.00 90.69 92 ASP A N 1
ATOM 688 C CA . ASP A 1 92 ? -9.120 -15.122 -7.511 1.00 90.69 92 ASP A CA 1
ATOM 689 C C . ASP A 1 92 ? -8.248 -13.966 -8.046 1.00 90.69 92 ASP A C 1
ATOM 691 O O . ASP A 1 92 ? -7.818 -13.988 -9.201 1.00 90.69 92 ASP A O 1
ATOM 695 N N . VAL A 1 93 ? -7.951 -12.954 -7.221 1.00 90.69 93 VAL A N 1
ATOM 696 C CA . VAL A 1 93 ? -7.242 -11.735 -7.639 1.00 90.69 93 VAL A CA 1
ATOM 697 C C . VAL A 1 93 ? -5.795 -11.717 -7.142 1.00 90.69 93 VAL A C 1
ATOM 699 O O . VAL A 1 93 ? -5.521 -11.755 -5.943 1.00 90.69 93 VAL A O 1
ATOM 702 N N . GLU A 1 94 ? -4.839 -11.535 -8.061 1.00 91.25 94 GLU A N 1
ATOM 703 C CA . GLU A 1 94 ? -3.422 -11.354 -7.725 1.00 91.25 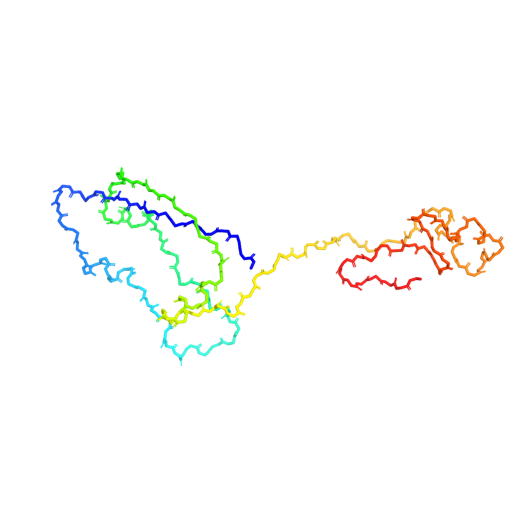94 GLU A CA 1
ATOM 704 C C . GLU A 1 94 ? -2.922 -9.928 -8.017 1.00 91.25 94 GLU A C 1
ATOM 706 O O . GLU A 1 94 ? -2.906 -9.460 -9.156 1.00 91.25 94 GLU A O 1
ATOM 711 N N . PHE A 1 95 ? -2.391 -9.254 -6.992 1.00 91.81 95 PHE A N 1
ATOM 712 C CA . PHE A 1 95 ? -1.656 -7.999 -7.172 1.00 91.81 95 PHE A CA 1
ATOM 713 C C . PHE A 1 95 ? -0.216 -8.224 -7.633 1.00 91.81 95 PHE A C 1
ATOM 715 O O . PHE A 1 95 ? 0.547 -8.941 -6.976 1.00 91.81 95 PHE A O 1
ATOM 722 N N . ARG A 1 96 ? 0.168 -7.520 -8.704 1.00 92.06 96 ARG A N 1
ATOM 723 C CA . ARG A 1 96 ? 1.547 -7.417 -9.197 1.00 92.06 96 ARG A CA 1
ATOM 724 C C . ARG A 1 96 ? 2.090 -5.999 -8.997 1.00 92.06 96 ARG A C 1
ATOM 726 O O . ARG A 1 96 ? 1.323 -5.042 -9.113 1.00 92.06 96 ARG A O 1
ATOM 733 N N . PRO A 1 97 ? 3.398 -5.832 -8.725 1.00 90.75 97 PRO A N 1
ATOM 734 C CA . PRO A 1 97 ? 4.001 -4.509 -8.607 1.00 90.75 97 PRO A CA 1
ATOM 735 C C . PRO A 1 97 ? 3.774 -3.667 -9.866 1.00 90.75 97 PRO A C 1
ATOM 737 O O . PRO A 1 97 ? 3.989 -4.141 -10.984 1.00 90.75 97 PRO A O 1
ATOM 740 N N . ASN A 1 98 ? 3.383 -2.403 -9.688 1.00 90.38 98 ASN A N 1
ATOM 741 C CA . ASN A 1 98 ? 3.228 -1.490 -10.813 1.00 90.38 98 ASN A CA 1
ATOM 742 C C . ASN A 1 98 ? 4.603 -1.135 -11.398 1.00 90.38 98 ASN A C 1
ATOM 744 O O . ASN A 1 98 ? 5.504 -0.675 -10.691 1.00 90.38 98 ASN A O 1
ATOM 748 N N . ARG A 1 99 ? 4.771 -1.344 -12.704 1.00 88.31 99 ARG A N 1
ATOM 749 C CA . ARG A 1 99 ? 6.026 -1.060 -13.392 1.00 88.31 99 ARG A CA 1
ATOM 750 C C . ARG A 1 99 ? 6.073 0.400 -13.831 1.00 88.31 99 ARG A C 1
ATOM 752 O O . ARG A 1 99 ? 5.426 0.787 -14.796 1.00 88.31 99 ARG A O 1
ATOM 759 N N . VAL A 1 100 ? 6.921 1.190 -13.177 1.00 90.88 100 VAL A N 1
ATOM 760 C CA . VAL A 1 100 ? 7.180 2.582 -13.571 1.00 90.88 100 VAL A CA 1
ATOM 761 C C . VAL A 1 100 ? 8.165 2.621 -14.744 1.00 90.88 100 VAL A C 1
ATOM 763 O O . VAL A 1 100 ? 9.314 2.187 -14.631 1.00 90.88 100 VAL A O 1
ATOM 766 N N . TYR A 1 101 ? 7.717 3.131 -15.890 1.00 85.94 101 TYR A N 1
ATOM 767 C CA . TYR A 1 101 ? 8.549 3.289 -17.084 1.00 85.94 101 TYR A CA 1
ATOM 768 C C . TYR A 1 101 ? 9.335 4.605 -17.074 1.00 85.94 101 TYR A C 1
ATOM 770 O O . TYR A 1 101 ? 9.019 5.549 -16.353 1.00 85.94 101 TYR A O 1
ATOM 778 N N . SER A 1 102 ? 10.396 4.678 -17.884 1.00 85.06 102 SER A N 1
ATOM 779 C CA . SER A 1 102 ? 11.152 5.923 -18.022 1.00 85.06 102 SER A CA 1
ATOM 780 C C . SER A 1 102 ? 10.333 6.950 -18.800 1.00 85.06 102 SER A C 1
ATOM 782 O O . SER A 1 102 ? 10.038 6.735 -19.969 1.00 85.06 102 SER A O 1
ATOM 784 N N . MET A 1 103 ? 10.066 8.100 -18.181 1.00 89.75 103 MET A N 1
ATOM 785 C CA . MET A 1 103 ? 9.344 9.217 -18.808 1.00 89.75 103 MET A CA 1
ATOM 786 C C . MET A 1 103 ? 10.189 10.014 -19.812 1.00 89.75 103 MET A C 1
ATOM 788 O O . MET A 1 103 ? 9.692 10.908 -20.491 1.00 89.75 103 MET A O 1
ATOM 792 N N . LYS A 1 104 ? 11.497 9.738 -19.904 1.00 87.56 104 LYS A N 1
ATOM 793 C CA . LYS A 1 104 ? 12.377 10.454 -20.835 1.00 87.56 104 LYS A CA 1
ATOM 794 C C . LYS A 1 104 ? 11.981 10.081 -22.264 1.00 87.56 104 LYS A C 1
ATOM 796 O O . LYS A 1 104 ? 11.896 8.887 -22.534 1.00 87.56 104 LYS A O 1
ATOM 801 N N . PRO A 1 105 ? 11.840 11.017 -23.217 1.00 86.81 105 PRO A N 1
ATOM 802 C CA . PRO A 1 105 ? 11.529 10.664 -24.600 1.00 86.81 105 PRO A CA 1
ATOM 803 C C . PRO A 1 105 ? 12.666 9.850 -25.245 1.00 86.81 105 PRO A C 1
ATOM 805 O O . PRO A 1 105 ? 13.811 9.872 -24.760 1.00 86.81 105 PRO A O 1
ATOM 808 N N . PRO A 1 106 ? 12.388 9.084 -26.312 1.00 82.94 106 PRO A N 1
ATOM 809 C CA . PRO A 1 106 ? 13.434 8.428 -27.084 1.00 82.94 106 PRO A CA 1
ATOM 810 C C . PRO A 1 106 ? 14.332 9.491 -27.732 1.00 82.94 106 PRO A C 1
ATOM 812 O O . PRO A 1 106 ? 13.853 10.454 -28.321 1.00 82.94 106 PRO A O 1
ATOM 815 N N . LYS A 1 107 ? 15.651 9.328 -27.603 1.00 84.31 107 LYS A N 1
ATOM 816 C CA . LYS A 1 107 ? 16.655 10.204 -28.224 1.00 84.31 107 LYS A CA 1
ATOM 817 C C . LYS A 1 107 ? 17.562 9.369 -29.117 1.00 84.31 107 LYS A C 1
ATOM 819 O O . LYS A 1 107 ? 17.871 8.227 -28.776 1.00 84.31 107 LYS A O 1
ATOM 824 N N . ALA A 1 108 ? 17.991 9.944 -30.239 1.00 85.00 108 ALA A N 1
ATOM 825 C CA . ALA A 1 108 ? 18.929 9.289 -31.143 1.00 85.00 108 ALA A CA 1
ATOM 826 C C . ALA A 1 108 ? 20.252 8.968 -30.416 1.00 85.00 108 ALA A C 1
ATOM 828 O O . ALA A 1 108 ? 20.717 9.782 -29.607 1.00 85.00 108 ALA A O 1
ATOM 829 N N . PRO A 1 109 ? 20.869 7.803 -30.684 1.00 85.56 109 PRO A N 1
ATOM 830 C CA . PRO A 1 109 ? 22.123 7.435 -30.047 1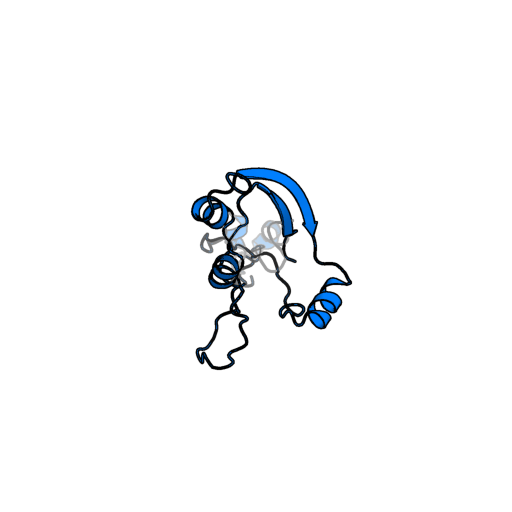.00 85.56 109 PRO A CA 1
ATOM 831 C C . PRO A 1 109 ? 23.243 8.380 -30.511 1.00 85.56 109 PRO A C 1
ATOM 833 O O . PRO A 1 109 ? 23.346 8.734 -31.687 1.00 85.56 109 PRO A O 1
ATOM 836 N N . ARG A 1 110 ? 24.071 8.823 -29.562 1.00 86.62 110 ARG A N 1
ATOM 837 C CA . ARG A 1 110 ? 25.213 9.722 -29.798 1.00 86.62 110 ARG A CA 1
ATOM 838 C C . ARG A 1 110 ? 26.513 8.914 -29.738 1.00 86.62 110 ARG A C 1
ATOM 840 O O . ARG A 1 110 ? 26.527 7.820 -29.189 1.00 86.62 110 ARG A O 1
ATOM 847 N N . GLY A 1 111 ? 27.589 9.466 -30.293 1.00 89.62 111 GLY A N 1
ATOM 848 C CA . GLY A 1 111 ? 28.889 8.794 -30.414 1.00 89.62 111 GLY A CA 1
ATOM 849 C C . GLY A 1 111 ? 29.266 8.507 -31.867 1.00 89.62 111 GLY A C 1
ATOM 850 O O . GLY A 1 111 ? 28.406 8.505 -32.755 1.00 89.62 111 GLY A O 1
ATOM 851 N N . TRP A 1 112 ? 30.559 8.323 -32.124 1.00 91.88 112 TRP A N 1
ATOM 852 C CA . TRP A 1 112 ? 31.090 8.133 -33.477 1.00 91.88 112 TRP A CA 1
ATOM 853 C C . TRP A 1 112 ? 30.635 6.790 -34.065 1.00 91.88 112 TRP A C 1
ATOM 855 O O . TRP A 1 112 ? 30.156 6.726 -35.199 1.00 91.88 112 TRP A O 1
ATOM 865 N N . GLU A 1 113 ? 30.671 5.744 -33.246 1.00 90.50 113 GLU A N 1
ATOM 866 C CA . GLU A 1 113 ? 30.272 4.378 -33.570 1.00 90.50 113 GLU A CA 1
ATOM 867 C C . GLU A 1 113 ? 28.758 4.270 -33.782 1.00 90.50 113 GLU A C 1
ATOM 869 O O . GLU A 1 113 ? 28.299 3.580 -34.694 1.00 90.50 113 GLU A O 1
ATOM 874 N N . ALA A 1 114 ? 27.971 4.983 -32.970 1.00 90.12 114 ALA A N 1
ATOM 875 C CA . ALA A 1 114 ? 26.512 5.011 -33.058 1.00 90.12 114 ALA A CA 1
ATOM 876 C C . ALA A 1 114 ? 26.015 5.658 -34.360 1.00 90.12 114 ALA A C 1
ATOM 878 O O . ALA A 1 114 ? 25.090 5.154 -34.998 1.00 90.12 114 ALA A O 1
ATOM 879 N N . LYS A 1 115 ? 26.657 6.749 -34.795 1.00 90.69 115 LYS A N 1
ATOM 880 C CA . LYS A 1 115 ? 26.307 7.457 -36.039 1.00 90.69 115 LYS A CA 1
ATOM 881 C C . LYS A 1 115 ? 26.658 6.662 -37.304 1.00 90.69 115 LYS A C 1
ATOM 883 O O . LYS A 1 115 ? 26.097 6.921 -38.365 1.00 90.69 115 LYS A O 1
ATOM 888 N N . ARG A 1 116 ? 27.568 5.686 -37.208 1.00 91.69 116 ARG A N 1
ATOM 889 C CA . ARG A 1 116 ? 28.123 4.920 -38.341 1.00 91.69 116 ARG A CA 1
ATOM 890 C C . ARG A 1 116 ? 27.652 3.460 -38.366 1.00 91.69 116 ARG A C 1
ATOM 892 O O . ARG A 1 116 ? 28.384 2.553 -38.754 1.00 91.69 116 ARG A O 1
ATOM 899 N N . GLN A 1 117 ? 26.403 3.239 -37.958 1.00 89.06 117 GLN A N 1
ATOM 900 C CA . GLN A 1 117 ? 25.764 1.917 -37.952 1.00 89.06 117 GLN A CA 1
ATOM 901 C C . GLN A 1 117 ? 25.118 1.530 -39.286 1.00 89.06 117 GLN A C 1
ATOM 903 O O . GLN A 1 117 ? 24.848 0.348 -39.506 1.00 89.06 117 GLN A O 1
ATOM 908 N N . GLY A 1 118 ? 24.842 2.505 -40.156 1.00 88.44 118 GLY A N 1
ATOM 909 C CA . GLY A 1 118 ? 24.139 2.279 -41.418 1.00 88.44 118 GLY A CA 1
ATOM 910 C C . GLY A 1 118 ? 25.008 1.646 -42.519 1.00 88.44 118 GLY A C 1
ATOM 911 O O . GLY A 1 118 ? 26.241 1.679 -42.427 1.00 88.44 118 GLY A O 1
ATOM 912 N N . PRO A 1 119 ? 24.387 1.128 -43.599 1.00 91.88 119 PRO A N 1
ATOM 913 C CA . PRO A 1 119 ? 25.088 0.523 -44.738 1.00 91.88 119 PRO A CA 1
ATOM 914 C C . PRO A 1 119 ? 26.072 1.457 -45.457 1.00 91.88 119 PRO A C 1
ATOM 916 O O . PRO A 1 119 ? 27.073 0.996 -45.997 1.00 91.88 119 PRO A O 1
ATOM 919 N N . LYS A 1 120 ? 25.842 2.777 -45.392 1.00 94.25 120 LYS A N 1
ATOM 920 C CA . LYS A 1 120 ? 26.760 3.807 -45.913 1.00 94.25 120 LYS A CA 1
ATOM 921 C C . LYS A 1 120 ? 28.193 3.653 -45.380 1.00 94.25 120 LYS A C 1
ATOM 923 O O . LYS A 1 120 ? 29.150 3.989 -46.067 1.00 94.25 120 LYS A O 1
ATOM 928 N N . TYR A 1 121 ? 28.348 3.122 -44.166 1.00 93.00 121 TYR A N 1
ATOM 929 C CA . TYR A 1 121 ? 29.635 2.973 -43.486 1.00 93.00 121 TYR A CA 1
ATOM 930 C C . TYR A 1 121 ? 30.071 1.509 -43.359 1.00 93.00 121 TYR A C 1
ATOM 932 O O . TYR A 1 121 ? 30.769 1.165 -42.409 1.00 93.00 121 TYR A O 1
ATOM 940 N N . ARG A 1 122 ? 29.677 0.636 -44.301 1.00 91.38 122 ARG A N 1
ATOM 941 C CA . ARG A 1 122 ? 30.030 -0.800 -44.281 1.00 91.38 122 ARG A CA 1
ATOM 942 C C . ARG A 1 122 ? 31.525 -1.063 -44.129 1.00 91.38 122 ARG A C 1
ATOM 944 O O . ARG A 1 122 ? 31.907 -1.930 -43.352 1.00 91.38 122 ARG A O 1
ATOM 951 N N . HIS A 1 123 ? 32.363 -0.268 -44.787 1.00 94.06 123 HIS A N 1
ATOM 952 C CA . HIS A 1 123 ? 33.825 -0.345 -44.675 1.00 94.06 123 HIS A CA 1
ATOM 953 C C . HIS A 1 123 ? 34.354 -0.071 -43.247 1.00 94.06 123 HIS A C 1
ATOM 955 O O . HIS A 1 123 ? 35.472 -0.455 -42.917 1.00 94.06 123 HIS A O 1
ATOM 961 N N . LEU A 1 124 ? 33.550 0.550 -42.374 1.00 94.06 124 LEU A N 1
ATOM 962 C CA . LEU A 1 124 ? 33.881 0.844 -40.973 1.00 94.06 124 LEU A CA 1
ATOM 963 C C . LEU A 1 124 ? 33.202 -0.104 -39.979 1.00 94.06 124 LEU A C 1
ATOM 965 O O . LEU A 1 124 ? 33.411 0.037 -38.777 1.00 94.06 124 LEU A O 1
ATOM 969 N N . TRP A 1 125 ? 32.415 -1.085 -40.437 1.00 93.31 125 TRP A N 1
ATOM 970 C CA . TRP A 1 125 ? 31.682 -1.988 -39.541 1.00 93.31 125 TRP A CA 1
ATOM 971 C C . TRP A 1 125 ? 32.584 -2.834 -38.643 1.00 93.31 125 TRP A C 1
ATOM 973 O O . TRP A 1 125 ? 32.131 -3.243 -37.577 1.00 93.31 125 TRP A O 1
ATOM 983 N N . LYS A 1 126 ? 33.863 -3.006 -39.001 1.00 93.19 126 LYS A N 1
ATOM 984 C CA . LYS A 1 126 ? 34.873 -3.594 -38.109 1.00 93.19 126 LYS A CA 1
ATOM 985 C C . LYS A 1 126 ? 35.025 -2.844 -36.779 1.00 93.19 126 LYS A C 1
ATOM 987 O O . LYS A 1 126 ? 35.322 -3.471 -35.774 1.00 93.19 126 LYS A O 1
ATOM 992 N N . TYR A 1 127 ? 34.803 -1.527 -36.770 1.00 92.25 127 TYR A N 1
ATOM 993 C CA . TYR A 1 127 ? 34.926 -0.682 -35.578 1.00 92.25 127 TYR A CA 1
ATOM 994 C C . TYR A 1 127 ? 33.582 -0.355 -34.935 1.00 92.25 127 TYR A C 1
ATOM 996 O O . TYR A 1 127 ? 33.550 0.103 -33.801 1.00 92.25 127 TYR A O 1
ATOM 1004 N N . THR A 1 128 ? 32.471 -0.531 -35.656 1.00 90.56 128 THR A N 1
ATOM 1005 C CA . THR A 1 128 ? 31.159 -0.059 -35.196 1.00 90.56 128 THR A CA 1
ATOM 1006 C C . THR A 1 128 ? 30.189 -1.185 -34.839 1.00 90.56 128 THR A C 1
ATOM 1008 O O . THR A 1 128 ? 29.300 -0.964 -34.014 1.00 90.56 128 THR A O 1
ATOM 1011 N N . LYS A 1 129 ? 30.333 -2.399 -35.387 1.00 91.50 129 LYS A N 1
ATOM 1012 C CA . LYS A 1 129 ? 29.448 -3.550 -35.114 1.00 91.50 129 LYS A CA 1
ATOM 1013 C C . LYS A 1 129 ? 30.064 -4.511 -34.098 1.00 91.50 129 LYS A C 1
ATOM 1015 O O . LYS A 1 129 ? 31.279 -4.610 -33.988 1.00 91.50 129 LYS A O 1
ATOM 1020 N N . ARG A 1 130 ? 29.204 -5.272 -33.408 1.00 91.31 130 ARG A N 1
ATOM 1021 C CA . ARG A 1 130 ? 29.592 -6.317 -32.434 1.00 91.31 130 ARG A CA 1
ATOM 1022 C C . ARG A 1 130 ? 30.506 -5.811 -31.302 1.00 91.31 130 ARG A C 1
ATOM 1024 O O . ARG A 1 130 ? 31.306 -6.573 -30.768 1.00 91.31 130 ARG A O 1
ATOM 1031 N N . ILE A 1 131 ? 30.362 -4.546 -30.906 1.00 89.81 131 ILE A N 1
ATOM 1032 C CA . ILE A 1 131 ? 31.059 -3.982 -29.748 1.00 89.81 131 ILE A CA 1
ATOM 1033 C C . ILE A 1 131 ? 30.369 -4.485 -28.480 1.00 89.81 131 ILE A C 1
ATOM 1035 O O . ILE A 1 131 ? 29.176 -4.241 -28.271 1.00 89.81 131 ILE A O 1
ATOM 1039 N N . ARG A 1 132 ? 31.122 -5.157 -27.604 1.00 88.81 132 ARG A N 1
ATOM 1040 C CA . ARG A 1 132 ? 30.605 -5.717 -26.348 1.00 88.81 132 ARG A CA 1
ATOM 1041 C C . ARG A 1 132 ? 29.838 -4.655 -25.549 1.00 88.81 132 ARG A C 1
ATOM 1043 O O . ARG A 1 132 ? 30.395 -3.644 -25.144 1.00 88.81 132 ARG A O 1
ATOM 1050 N N . GLY A 1 133 ? 28.545 -4.898 -25.332 1.00 84.06 133 GLY A N 1
ATOM 1051 C CA . GLY A 1 133 ? 27.661 -4.021 -24.554 1.00 84.06 133 GLY A CA 1
ATOM 1052 C C . GLY A 1 133 ? 27.126 -2.776 -25.278 1.00 84.06 133 GLY A C 1
ATOM 1053 O O . GLY A 1 133 ? 26.257 -2.109 -24.723 1.00 84.06 133 GLY A O 1
ATOM 1054 N N . LEU A 1 134 ? 27.576 -2.478 -26.505 1.00 83.31 134 LEU A N 1
ATOM 1055 C CA . LEU A 1 134 ? 27.231 -1.246 -27.238 1.00 83.31 134 LEU A CA 1
ATOM 1056 C C . LEU A 1 134 ? 26.566 -1.513 -28.597 1.00 83.31 134 LEU A C 1
ATOM 1058 O O . LEU A 1 134 ? 25.600 -0.840 -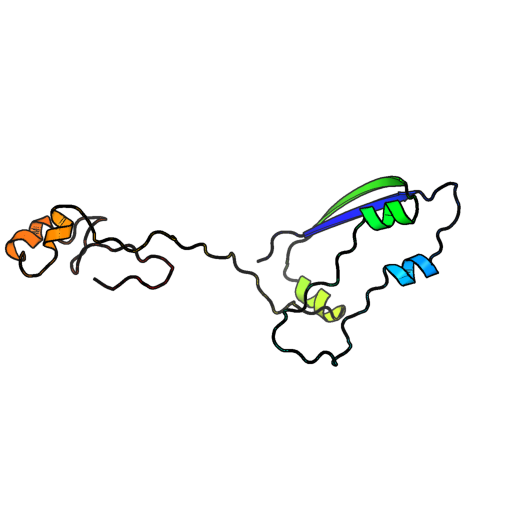28.957 1.00 83.31 134 LEU A O 1
ATOM 1062 N N . SER A 1 135 ? 27.028 -2.512 -29.353 1.00 87.62 135 SER A N 1
ATOM 1063 C CA . SER A 1 135 ? 26.465 -2.860 -30.661 1.00 87.62 135 SER A CA 1
ATOM 1064 C C . SER A 1 135 ? 26.495 -4.367 -30.919 1.00 87.62 135 SER A C 1
ATOM 1066 O O . SER A 1 135 ? 27.325 -5.103 -30.393 1.00 87.62 135 SER A O 1
ATOM 1068 N N . ASN A 1 136 ? 25.574 -4.851 -31.745 1.00 88.31 136 ASN A N 1
ATOM 1069 C CA . ASN A 1 136 ? 25.550 -6.231 -32.227 1.00 88.31 136 ASN A CA 1
ATOM 1070 C C . ASN A 1 136 ? 25.773 -6.259 -33.753 1.00 88.31 136 ASN A C 1
ATOM 1072 O O . ASN A 1 136 ? 26.186 -5.263 -34.351 1.00 88.31 136 ASN A O 1
ATOM 1076 N N . ALA A 1 137 ? 25.551 -7.407 -34.399 1.00 85.38 137 ALA A N 1
ATOM 1077 C CA . ALA A 1 137 ? 25.694 -7.526 -35.853 1.00 85.38 137 ALA A CA 1
ATOM 1078 C C . ALA A 1 137 ? 24.655 -6.699 -36.638 1.00 85.38 137 ALA A C 1
ATOM 1080 O O . ALA A 1 137 ? 24.924 -6.294 -37.765 1.00 85.38 137 ALA A O 1
ATOM 1081 N N . LYS A 1 138 ? 23.484 -6.438 -36.046 1.00 82.31 138 LYS A N 1
ATOM 1082 C CA . LYS A 1 138 ? 22.372 -5.711 -36.673 1.00 82.31 138 LYS A CA 1
ATOM 1083 C C . LYS A 1 138 ? 22.541 -4.202 -36.512 1.00 82.31 138 LYS A C 1
ATOM 1085 O O . LYS A 1 138 ? 22.484 -3.455 -37.485 1.00 82.31 138 LYS A O 1
ATOM 1090 N N . GLY A 1 139 ? 22.920 -3.738 -35.327 1.00 82.81 139 GLY A N 1
ATOM 1091 C CA . GLY A 1 139 ? 22.928 -2.315 -35.024 1.00 82.81 139 GLY A CA 1
ATOM 1092 C C . GLY A 1 139 ? 23.437 -1.971 -33.639 1.00 82.81 139 GLY A C 1
ATOM 1093 O O . GLY A 1 139 ? 23.979 -2.800 -32.907 1.00 82.81 139 GLY A O 1
ATOM 1094 N N . TRP A 1 140 ? 23.237 -0.706 -33.288 1.00 84.25 140 TRP A N 1
ATOM 1095 C CA . TRP A 1 140 ? 23.408 -0.231 -31.924 1.00 84.25 140 TRP A CA 1
ATOM 1096 C C . TRP A 1 140 ? 22.432 -0.955 -30.997 1.00 84.25 140 TRP A C 1
ATOM 1098 O O . TRP A 1 140 ? 21.257 -1.109 -31.337 1.00 84.25 140 TRP A O 1
ATOM 1108 N N . ILE A 1 141 ? 22.889 -1.383 -29.821 1.00 82.62 141 ILE A N 1
ATOM 1109 C CA . ILE A 1 141 ? 22.013 -2.024 -28.841 1.00 82.62 141 ILE A CA 1
ATOM 1110 C C . ILE A 1 141 ? 21.142 -0.931 -28.222 1.00 82.62 141 ILE A C 1
ATOM 1112 O O . ILE A 1 141 ? 21.532 -0.228 -27.291 1.00 82.62 141 ILE A O 1
ATOM 1116 N N . VAL A 1 142 ? 19.928 -0.778 -28.745 1.00 69.19 142 VAL A N 1
ATOM 1117 C CA . VAL A 1 142 ? 18.889 -0.004 -28.070 1.00 69.19 142 VAL A CA 1
ATOM 1118 C C . VAL A 1 142 ? 18.332 -0.901 -26.977 1.00 69.19 142 VAL A C 1
ATOM 1120 O O . VAL A 1 142 ? 17.614 -1.864 -27.252 1.00 69.19 142 VAL A O 1
ATOM 1123 N N . LYS A 1 143 ? 18.689 -0.618 -25.721 1.00 62.16 143 LYS A N 1
ATOM 1124 C CA . LYS A 1 143 ? 18.081 -1.299 -24.576 1.00 62.16 143 LYS A CA 1
ATOM 1125 C C . LYS A 1 143 ? 16.580 -1.025 -24.662 1.00 62.16 143 LYS A C 1
ATOM 1127 O O . LYS A 1 143 ? 16.172 0.133 -24.550 1.00 62.16 143 LYS A O 1
ATOM 1132 N N . LYS A 1 144 ? 15.777 -2.060 -24.949 1.00 53.66 144 LYS A N 1
ATOM 1133 C CA . LYS A 1 144 ? 14.319 -1.921 -25.008 1.00 53.66 144 LYS A CA 1
ATOM 1134 C C . LYS A 1 144 ? 13.874 -1.265 -23.710 1.00 53.66 144 LYS A C 1
ATOM 1136 O O . LYS A 1 144 ? 14.124 -1.790 -22.623 1.00 53.66 144 LYS A O 1
ATOM 1141 N N . ARG A 1 145 ? 13.257 -0.096 -23.836 1.00 53.66 145 ARG A N 1
ATOM 1142 C CA . ARG A 1 145 ? 12.495 0.466 -22.736 1.00 53.66 145 ARG A CA 1
ATOM 1143 C C . ARG A 1 145 ? 11.286 -0.434 -22.539 1.00 53.66 145 ARG A C 1
ATOM 1145 O O . ARG A 1 145 ? 10.827 -1.116 -23.457 1.00 53.66 145 ARG A O 1
ATOM 1152 N N . ALA A 1 146 ? 10.875 -0.552 -21.291 1.00 51.72 146 ALA A N 1
ATOM 1153 C CA . ALA A 1 146 ? 9.916 -1.573 -20.922 1.00 51.72 146 ALA A CA 1
ATOM 1154 C C . ALA A 1 146 ? 8.462 -1.203 -21.295 1.00 51.72 146 ALA A C 1
ATOM 1156 O O . ALA A 1 146 ? 7.575 -2.035 -21.149 1.00 51.72 146 ALA A O 1
ATOM 1157 N N . ASP A 1 147 ? 8.261 -0.002 -21.841 1.00 56.59 147 ASP A N 1
ATOM 1158 C CA . ASP A 1 147 ? 7.044 0.536 -22.463 1.00 56.59 147 ASP A CA 1
ATOM 1159 C C . ASP A 1 147 ? 6.735 -0.091 -23.840 1.00 56.59 147 ASP A C 1
ATOM 1161 O O . ASP A 1 147 ? 5.814 0.336 -24.529 1.00 56.59 147 ASP A O 1
ATOM 1165 N N . GLY A 1 148 ? 7.513 -1.086 -24.286 1.00 52.53 148 GLY A N 1
ATOM 1166 C CA . GLY A 1 148 ? 7.277 -1.826 -25.532 1.00 52.53 148 GLY A CA 1
ATOM 1167 C C . GLY A 1 148 ? 7.585 -1.039 -26.812 1.00 52.53 148 GLY A C 1
ATOM 1168 O O . GLY A 1 148 ? 7.798 -1.648 -27.861 1.00 52.53 148 GLY A O 1
ATOM 1169 N N . ASN A 1 149 ? 7.721 0.286 -26.729 1.00 48.91 149 ASN A N 1
ATOM 1170 C CA . ASN A 1 149 ? 7.908 1.185 -27.864 1.00 48.91 149 ASN A CA 1
ATOM 1171 C C . ASN A 1 149 ? 9.394 1.455 -28.170 1.00 48.91 149 ASN A C 1
ATOM 1173 O O . ASN A 1 149 ? 9.860 2.589 -28.282 1.00 48.91 149 ASN A O 1
ATOM 1177 N N . GLY A 1 150 ? 10.176 0.382 -28.281 1.00 47.22 150 GLY A N 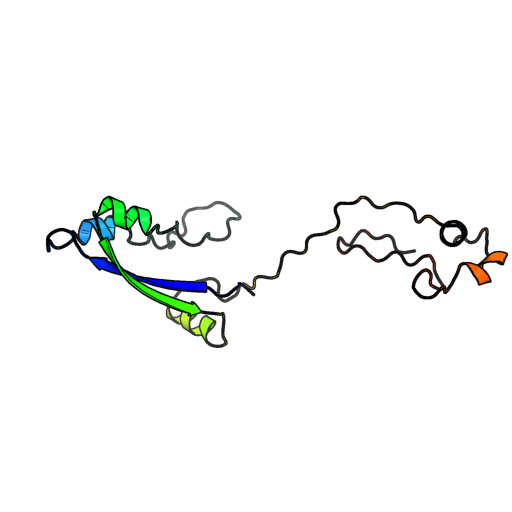1
ATOM 1178 C CA . GLY A 1 150 ? 11.545 0.431 -28.789 1.00 47.22 150 GLY A CA 1
ATOM 1179 C C . GLY A 1 150 ? 11.593 -0.134 -30.202 1.00 47.22 150 GLY A C 1
ATOM 1180 O O . GLY A 1 150 ? 11.493 -1.353 -30.363 1.00 47.22 150 GLY A O 1
ATOM 1181 N N . LYS A 1 151 ? 11.768 0.722 -31.222 1.00 44.69 151 LYS A N 1
ATOM 1182 C CA . LYS A 1 151 ? 12.019 0.276 -32.605 1.00 44.69 151 LYS A CA 1
ATOM 1183 C C . LYS A 1 151 ? 13.168 -0.736 -32.619 1.00 44.69 151 LYS A C 1
ATOM 1185 O O . LYS A 1 151 ? 14.243 -0.477 -32.077 1.00 44.69 151 LYS A O 1
ATOM 1190 N N . ARG A 1 152 ? 12.919 -1.889 -33.247 1.00 40.09 152 ARG A N 1
ATOM 1191 C CA . ARG A 1 152 ? 13.947 -2.883 -33.575 1.00 40.09 152 ARG A CA 1
ATOM 1192 C C . ARG A 1 152 ? 14.941 -2.230 -34.542 1.00 40.09 152 ARG A C 1
ATOM 1194 O O . ARG A 1 152 ? 14.529 -1.784 -35.609 1.00 40.09 152 ARG A O 1
ATOM 1201 N N . GLY A 1 153 ? 16.204 -2.146 -34.134 1.00 40.25 153 GLY A N 1
ATOM 1202 C CA . GLY A 1 153 ? 17.348 -1.859 -35.002 1.00 40.25 153 GLY A CA 1
ATOM 1203 C C . GLY A 1 153 ? 18.140 -3.126 -35.276 1.00 40.25 153 GLY A C 1
ATOM 1204 O O . GLY A 1 153 ? 18.135 -4.020 -34.396 1.00 40.25 153 GLY A O 1
#

Organism: Verticillium longisporum (NCBI:txid100787)

Secondary structure (DSSP, 8-state):
-PPPEEEEEEEEEPGGGPPP-HHHHHHHHS---S--TT---S------SS---HHHHHHHHT-EEEEEEEEEE---SSHHHHHHHTT-S-TT-------PPP-SPP----SHHHHT-SGGGGGGHHHHSS-TTTB-SSSB-----TTS-----

pLDDT: mean 80.79, std 18.6, range [31.92, 97.62]

Foldseek 3Di:
DDDKDKDKDWDWDAPPPDDDDPVVVCVVPVDPPPPPPPPDDDDDPPDPTDDDDPVVVCVVRVIHTDDIDMDIDDDDPCVLVVCVVVVHDDSPDDDDDDDDWDPDDDDQDDDPLQVQFDPVNVVCCVPNAPDVPAHHNNHGPPPDTPVNPDDDD

Sequence (153 aa):
GAPYHRLAIFVLDQPGNKPLDIAALRAQYSKKTVTDESSSSSSAVAAPATGFSLKSLRDKFALTPTGFTLFRTVWDEHTADVMHRAGVPGADVEFRPNRVYSMKPPKAPRGWEAKRQGPKYRHLWKYTKRIRGLSNAKGWIVKKRADGNGKRG

InterPro domains:
  IPR036610 PEBP-like superfamily [G3DSA:3.90.280.10] (1-99)
  IPR036610 PEBP-like superfamily [SSF49777] (1-86)

Radius of gyration: 29.88 Å; chains: 1; bounding box: 64×32×80 Å